Protein AF-A0A427KE79-F1 (afdb_monomer_lite)

Radius of gyration: 14.19 Å; chain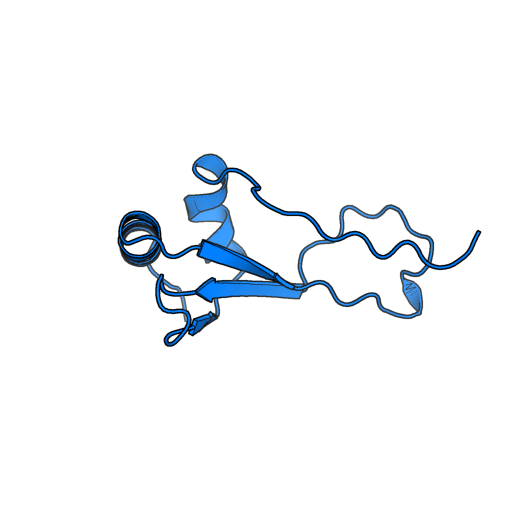s: 1; bounding box: 29×26×42 Å

Sequence (77 aa):
MRVPENVILTALSRGGCIRTFWRASASTAGRQIPCIPDGYTLVSADERDETILNHTDFLSVADRLTEAEKWERVVGR

Secondary structure (DSSP, 8-state):
-PPPHHHHHHHHHTT-EEEEE----GGGTT----PPPSEEEEE-TTS--EEEEPHHHHHTTGGG-------------

Structure (mmCIF, N/CA/C/O backbone):
data_AF-A0A427KE79-F1
#
_entry.id   AF-A0A427KE79-F1
#
loop_
_atom_site.group_PDB
_atom_site.id
_atom_site.type_symbol
_atom_site.label_atom_id
_atom_site.label_alt_id
_atom_site.label_comp_id
_atom_site.label_asym_id
_atom_site.label_entity_id
_atom_site.label_seq_id
_atom_site.pdbx_PDB_ins_code
_atom_site.Cartn_x
_atom_site.Cartn_y
_atom_site.Cartn_z
_atom_site.occupancy
_atom_site.B_iso_or_equiv
_atom_site.auth_seq_id
_atom_site.auth_comp_id
_atom_site.auth_asym_id
_atom_site.auth_atom_id
_atom_site.pdbx_PDB_model_num
ATOM 1 N N . MET A 1 1 ? 12.137 -4.167 11.002 1.00 69.50 1 MET A N 1
ATOM 2 C CA . MET A 1 1 ? 11.004 -3.799 11.878 1.00 69.50 1 MET A CA 1
ATOM 3 C C . MET A 1 1 ? 9.733 -4.144 11.118 1.00 69.50 1 MET A C 1
ATOM 5 O O . MET A 1 1 ? 9.725 -3.931 9.913 1.00 69.50 1 MET A O 1
ATOM 9 N N . ARG A 1 2 ? 8.743 -4.768 11.762 1.00 86.69 2 ARG A N 1
ATOM 10 C CA . ARG A 1 2 ? 7.484 -5.177 11.119 1.00 86.69 2 ARG A CA 1
ATOM 11 C C . ARG A 1 2 ? 6.414 -4.150 11.458 1.00 86.69 2 ARG A C 1
ATOM 13 O O . ARG A 1 2 ? 6.258 -3.850 12.642 1.00 86.69 2 ARG A O 1
ATOM 20 N N . VAL A 1 3 ? 5.700 -3.636 10.463 1.00 91.94 3 VAL A N 1
ATOM 21 C CA . VAL A 1 3 ? 4.554 -2.754 10.710 1.00 91.94 3 VAL A CA 1
ATOM 22 C C . VAL A 1 3 ? 3.304 -3.621 10.900 1.00 91.94 3 VAL A C 1
ATOM 24 O O . VAL A 1 3 ? 3.006 -4.449 10.040 1.00 91.94 3 VAL A O 1
ATOM 27 N N . PRO A 1 4 ? 2.579 -3.500 12.026 1.00 93.56 4 PRO A N 1
ATOM 28 C CA . PRO A 1 4 ? 1.359 -4.271 12.244 1.00 93.56 4 PRO A CA 1
ATOM 29 C C . PRO A 1 4 ? 0.276 -3.953 11.202 1.00 93.56 4 PRO A C 1
ATOM 31 O O . PRO A 1 4 ? 0.050 -2.787 10.881 1.00 93.56 4 PRO A O 1
ATOM 34 N N . GLU A 1 5 ? -0.447 -4.976 10.735 1.00 94.50 5 GLU A N 1
ATOM 35 C CA . GLU A 1 5 ? -1.519 -4.848 9.730 1.00 94.50 5 GLU A CA 1
ATOM 36 C C . GLU A 1 5 ? -2.547 -3.772 10.119 1.00 94.50 5 GLU A C 1
ATOM 38 O O . GLU A 1 5 ? -2.918 -2.924 9.310 1.00 94.50 5 GLU A O 1
ATOM 43 N N . ASN A 1 6 ? -2.959 -3.738 11.390 1.00 94.00 6 ASN A N 1
ATOM 44 C CA . ASN A 1 6 ? -3.944 -2.777 11.883 1.00 94.00 6 ASN A CA 1
ATOM 45 C C . ASN A 1 6 ? -3.466 -1.319 11.777 1.00 94.00 6 ASN A C 1
ATOM 47 O O . ASN A 1 6 ? -4.286 -0.423 11.579 1.00 94.00 6 ASN A O 1
ATOM 51 N N . VAL A 1 7 ? -2.158 -1.070 11.894 1.00 94.00 7 VAL A N 1
ATOM 52 C CA . VAL A 1 7 ? -1.576 0.270 11.726 1.00 94.00 7 VAL A CA 1
ATOM 53 C C . VAL A 1 7 ? -1.668 0.692 10.263 1.00 94.00 7 VAL A C 1
ATOM 55 O O . VAL A 1 7 ? -2.118 1.801 9.976 1.00 94.00 7 VAL A O 1
ATOM 58 N N . ILE A 1 8 ? -1.329 -0.217 9.345 1.00 94.94 8 ILE A N 1
ATOM 59 C CA . ILE A 1 8 ? -1.406 0.015 7.898 1.00 94.94 8 ILE A CA 1
ATOM 60 C C . ILE A 1 8 ? -2.854 0.314 7.493 1.00 94.94 8 ILE A C 1
ATOM 62 O O . ILE A 1 8 ? -3.128 1.343 6.880 1.00 94.94 8 ILE A O 1
ATOM 66 N N . LEU A 1 9 ? -3.802 -0.527 7.911 1.00 94.81 9 LEU A N 1
ATOM 67 C CA . LEU A 1 9 ? -5.224 -0.352 7.604 1.00 94.81 9 LEU A CA 1
ATOM 68 C C . LEU A 1 9 ? -5.801 0.940 8.188 1.00 94.81 9 LEU A C 1
ATOM 70 O O . LEU A 1 9 ? -6.604 1.605 7.538 1.00 94.81 9 LEU A O 1
ATOM 74 N N . THR A 1 10 ? -5.373 1.330 9.392 1.00 94.88 10 THR A N 1
ATOM 75 C CA . THR A 1 10 ? -5.800 2.598 9.999 1.00 94.88 10 THR A CA 1
ATOM 76 C C . THR A 1 10 ? -5.329 3.785 9.163 1.00 94.88 10 THR A C 1
ATOM 78 O O . THR A 1 10 ? -6.118 4.690 8.901 1.00 94.88 10 THR A O 1
ATOM 81 N N . ALA A 1 11 ? -4.078 3.783 8.703 1.00 94.06 11 ALA A N 1
ATOM 82 C CA . ALA A 1 11 ? -3.562 4.845 7.843 1.00 94.06 11 ALA A CA 1
ATOM 83 C C . ALA A 1 11 ? -4.297 4.901 6.492 1.00 94.06 11 ALA A C 1
ATOM 85 O O . ALA A 1 11 ? -4.710 5.978 6.068 1.00 94.06 11 ALA A O 1
ATOM 86 N N . LEU A 1 12 ? -4.545 3.742 5.873 1.00 93.44 12 LEU A N 1
ATOM 87 C CA . LEU A 1 12 ? -5.317 3.633 4.630 1.00 93.44 12 LEU A CA 1
ATOM 88 C C . LEU A 1 12 ? -6.749 4.166 4.797 1.00 93.44 12 LEU A C 1
ATOM 90 O O . LEU A 1 12 ? -7.215 4.961 3.987 1.00 93.44 12 LEU A O 1
ATOM 94 N N . SER A 1 13 ? -7.431 3.816 5.894 1.00 93.62 13 SER A N 1
ATOM 95 C CA . SER A 1 13 ? -8.788 4.312 6.183 1.00 93.62 13 SER A CA 1
ATOM 96 C C . SER A 1 13 ? -8.865 5.829 6.388 1.00 93.62 13 SER A C 1
ATOM 98 O O . SER A 1 13 ? -9.930 6.420 6.228 1.00 93.62 13 SER A O 1
ATOM 100 N N . ARG A 1 14 ? -7.740 6.471 6.726 1.00 94.62 14 ARG A N 1
ATOM 101 C CA . ARG A 1 14 ? -7.624 7.928 6.887 1.00 94.62 14 ARG A CA 1
ATOM 102 C C . ARG A 1 14 ? -7.301 8.648 5.575 1.00 94.62 14 ARG A C 1
ATOM 104 O O . ARG A 1 14 ? -7.067 9.850 5.606 1.00 94.62 1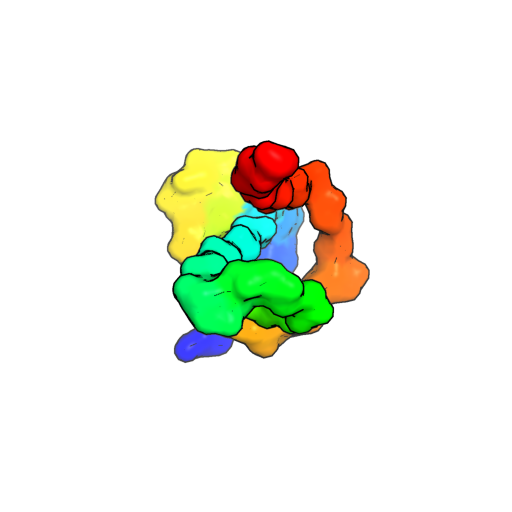4 ARG A O 1
ATOM 111 N N . GLY A 1 15 ? -7.289 7.934 4.449 1.00 92.94 15 GLY A N 1
ATOM 112 C CA . GLY A 1 15 ? -6.962 8.474 3.129 1.00 92.94 15 GLY A CA 1
ATOM 113 C C . GLY A 1 15 ? -5.489 8.339 2.745 1.00 92.94 15 GLY A C 1
ATOM 114 O O . GLY A 1 15 ? -5.078 8.916 1.745 1.00 92.94 15 GLY A O 1
ATOM 115 N N . GLY A 1 16 ? -4.690 7.604 3.525 1.00 94.00 16 GLY A N 1
ATOM 116 C CA . GLY A 1 16 ? -3.336 7.240 3.122 1.00 94.00 16 GLY A CA 1
ATOM 117 C C . GLY A 1 16 ? -3.325 6.222 1.979 1.00 94.00 16 GLY A C 1
ATOM 118 O O . GLY A 1 16 ? -4.328 5.568 1.689 1.00 94.00 16 GLY A O 1
ATOM 119 N N . CYS A 1 17 ? -2.169 6.047 1.348 1.00 94.12 17 CYS A N 1
ATOM 120 C CA . CYS A 1 17 ? -1.974 5.100 0.252 1.00 94.12 17 CYS A CA 1
ATOM 121 C C . CYS A 1 17 ? -0.627 4.381 0.372 1.00 94.12 17 CYS A C 1
ATOM 123 O O . CYS A 1 17 ? 0.249 4.794 1.129 1.00 94.12 17 CYS A O 1
ATOM 125 N N . ILE A 1 18 ? -0.453 3.283 -0.367 1.00 94.38 18 ILE A N 1
ATOM 126 C CA . ILE A 1 18 ? 0.847 2.616 -0.482 1.00 94.38 18 ILE A CA 1
ATOM 127 C C . ILE A 1 18 ? 1.429 2.918 -1.857 1.00 94.38 18 ILE A C 1
ATOM 129 O O . ILE A 1 18 ? 0.793 2.656 -2.876 1.00 94.38 18 ILE A O 1
ATOM 133 N N . ARG A 1 19 ? 2.659 3.432 -1.878 1.00 92.12 19 ARG A N 1
ATOM 134 C CA . ARG A 1 19 ? 3.454 3.646 -3.089 1.00 92.12 19 ARG A CA 1
ATOM 135 C C . ARG A 1 19 ? 4.462 2.511 -3.249 1.00 92.12 19 ARG A C 1
ATOM 137 O O . ARG A 1 19 ? 5.175 2.167 -2.306 1.00 92.12 19 ARG A O 1
ATOM 144 N N . THR A 1 20 ? 4.523 1.935 -4.444 1.00 88.19 20 THR A N 1
ATOM 145 C CA . THR A 1 20 ? 5.507 0.909 -4.822 1.00 88.19 20 THR A CA 1
ATOM 146 C C . THR A 1 20 ? 6.665 1.536 -5.585 1.00 88.19 20 THR A C 1
ATOM 148 O O . THR A 1 20 ? 6.435 2.315 -6.512 1.00 88.19 20 THR A O 1
ATOM 151 N N . PHE A 1 21 ? 7.896 1.153 -5.253 1.00 80.75 21 PHE A N 1
ATOM 152 C CA . PHE A 1 21 ? 9.101 1.634 -5.929 1.00 80.75 21 PHE A CA 1
ATOM 153 C C . PHE A 1 21 ? 9.695 0.549 -6.814 1.00 80.75 21 PHE A C 1
ATOM 155 O O . PHE A 1 21 ? 9.794 -0.611 -6.418 1.00 80.75 21 PHE A O 1
ATOM 162 N N . TRP A 1 22 ? 10.132 0.964 -7.999 1.00 75.69 22 TRP A N 1
ATOM 163 C CA . TRP A 1 22 ? 10.687 0.098 -9.028 1.00 75.69 22 TRP A CA 1
ATOM 164 C C . TRP A 1 22 ? 12.023 0.669 -9.499 1.00 75.69 22 TRP A C 1
ATOM 166 O O . TRP A 1 22 ? 12.093 1.810 -9.959 1.00 75.69 22 TRP A O 1
ATOM 176 N N . ARG A 1 23 ? 13.097 -0.109 -9.418 1.00 69.50 23 ARG A N 1
ATOM 177 C CA . ARG A 1 23 ? 14.416 0.224 -9.949 1.00 69.50 23 ARG A CA 1
ATOM 178 C C . ARG A 1 23 ? 14.702 -0.721 -11.102 1.00 69.50 23 ARG A C 1
ATOM 180 O O . ARG A 1 23 ? 15.024 -1.890 -10.925 1.00 69.50 23 ARG A O 1
ATOM 187 N N . ALA A 1 24 ? 14.637 -0.194 -12.319 1.00 62.41 24 ALA A N 1
ATOM 188 C CA . ALA A 1 24 ? 15.139 -0.923 -13.472 1.00 62.41 24 ALA A CA 1
ATOM 189 C C . ALA A 1 24 ? 16.668 -1.041 -13.353 1.00 62.41 24 ALA A C 1
ATOM 191 O O . ALA A 1 24 ? 17.391 -0.068 -13.575 1.00 62.41 24 ALA A O 1
ATOM 192 N N . SER A 1 25 ? 17.178 -2.220 -12.992 1.00 57.56 25 SER A N 1
ATOM 193 C CA . SER A 1 25 ? 18.605 -2.500 -13.147 1.00 57.56 25 SER A CA 1
ATOM 194 C C . SER A 1 25 ? 18.941 -2.596 -14.639 1.00 57.56 25 SER A C 1
ATOM 196 O O . SER A 1 25 ? 18.132 -3.075 -15.438 1.00 57.56 25 SER A O 1
ATOM 198 N N . ALA A 1 26 ? 20.153 -2.190 -15.030 1.00 60.00 26 ALA A N 1
ATOM 199 C CA . ALA A 1 26 ? 20.626 -2.328 -16.413 1.00 60.00 26 ALA A CA 1
ATOM 200 C C . ALA A 1 26 ? 20.544 -3.784 -16.923 1.00 60.00 26 ALA A C 1
ATOM 202 O O . ALA A 1 26 ? 20.339 -4.015 -18.109 1.00 60.00 26 ALA A O 1
ATOM 203 N N . SER A 1 27 ? 20.629 -4.762 -16.014 1.00 58.59 27 SER A N 1
ATOM 204 C CA . SER A 1 27 ? 20.484 -6.195 -16.294 1.00 58.59 27 SER A CA 1
ATOM 205 C C . SER A 1 27 ? 19.041 -6.677 -16.513 1.00 58.59 27 SER A C 1
ATOM 207 O O . SER A 1 27 ? 18.852 -7.796 -16.983 1.00 58.59 27 SER A O 1
ATOM 209 N N . THR A 1 28 ? 18.030 -5.866 -16.182 1.00 56.53 28 THR A N 1
ATOM 210 C CA . THR A 1 28 ? 16.599 -6.215 -16.314 1.00 56.53 28 THR A CA 1
ATOM 211 C C . THR A 1 28 ? 15.930 -5.471 -17.476 1.00 56.53 28 THR A C 1
ATOM 213 O O . THR A 1 28 ? 14.759 -5.702 -17.776 1.00 56.53 28 THR A O 1
ATOM 216 N N . ALA A 1 29 ? 16.671 -4.608 -18.182 1.00 56.03 29 ALA A N 1
ATOM 217 C CA . ALA A 1 29 ? 16.201 -3.953 -19.398 1.00 56.03 29 ALA A CA 1
ATOM 218 C C . ALA A 1 29 ? 15.794 -5.011 -20.444 1.00 56.03 29 ALA A C 1
ATOM 220 O O . ALA A 1 29 ? 16.634 -5.728 -20.977 1.00 56.03 29 ALA A O 1
ATOM 221 N N . GLY A 1 30 ? 14.487 -5.132 -20.699 1.00 56.66 30 GLY A N 1
ATOM 222 C CA . GLY A 1 30 ? 13.920 -6.073 -21.671 1.00 56.66 30 GLY A CA 1
ATOM 223 C C . GLY A 1 30 ? 13.405 -7.402 -21.105 1.00 56.66 30 GLY A C 1
ATOM 224 O O . GLY A 1 30 ? 12.904 -8.215 -21.877 1.00 56.66 30 GLY A O 1
ATOM 225 N N . ARG A 1 31 ? 13.473 -7.649 -19.787 1.00 53.72 31 ARG A N 1
ATOM 226 C CA . ARG A 1 31 ? 12.944 -8.892 -19.197 1.00 53.72 31 ARG A CA 1
ATOM 227 C C . ARG A 1 31 ? 11.558 -8.670 -18.580 1.00 53.72 31 ARG A C 1
ATOM 229 O O . ARG A 1 31 ? 11.435 -7.958 -17.589 1.00 53.72 31 ARG A O 1
ATOM 236 N N . GLN A 1 32 ? 10.531 -9.342 -19.113 1.00 54.72 32 GLN A N 1
ATOM 237 C CA . GLN A 1 32 ? 9.205 -9.500 -18.483 1.00 54.72 32 GLN A CA 1
ATOM 238 C C . GLN A 1 32 ? 9.280 -10.455 -17.272 1.00 54.72 32 GLN A C 1
ATOM 240 O O . GLN A 1 32 ? 8.584 -11.466 -17.218 1.00 54.72 32 GLN A O 1
ATOM 245 N N . ILE A 1 33 ? 10.170 -10.213 -16.307 1.00 55.19 33 ILE A N 1
ATOM 246 C CA . ILE A 1 33 ? 10.018 -10.877 -15.003 1.00 55.19 33 ILE A CA 1
ATOM 247 C C . ILE A 1 33 ? 8.862 -10.154 -14.298 1.00 55.19 33 ILE A C 1
ATOM 249 O O . ILE A 1 33 ? 8.807 -8.926 -14.417 1.00 55.19 33 ILE A O 1
ATOM 253 N N . PRO A 1 34 ? 7.965 -10.843 -13.562 1.00 56.53 34 PRO A N 1
ATOM 254 C CA . PRO A 1 34 ? 7.149 -10.178 -12.553 1.00 56.53 34 PRO A CA 1
ATOM 255 C C . PRO A 1 34 ? 8.109 -9.460 -11.612 1.00 56.53 34 PRO A C 1
ATOM 257 O O . PRO A 1 34 ? 8.790 -10.072 -10.790 1.00 56.53 34 PRO A O 1
ATOM 260 N N . CYS A 1 35 ? 8.268 -8.164 -11.848 1.00 64.44 35 CYS A N 1
ATOM 261 C CA . CYS A 1 35 ? 9.179 -7.358 -11.081 1.00 64.44 35 CYS A CA 1
ATOM 262 C C . CYS A 1 35 ? 8.608 -7.409 -9.659 1.00 64.44 35 CYS A C 1
ATOM 264 O O . CYS A 1 35 ? 7.420 -7.160 -9.452 1.00 64.44 35 CYS A O 1
ATOM 266 N N . ILE A 1 36 ? 9.412 -7.822 -8.688 1.00 69.31 36 ILE A N 1
ATOM 267 C CA . ILE A 1 36 ? 9.076 -7.610 -7.283 1.00 69.31 36 ILE A CA 1
ATOM 268 C C . ILE A 1 36 ? 9.441 -6.148 -7.016 1.00 69.31 36 ILE A C 1
ATOM 270 O O . ILE A 1 36 ? 10.567 -5.775 -7.357 1.00 69.31 36 ILE A O 1
ATOM 274 N N . PRO A 1 37 ? 8.536 -5.317 -6.465 1.00 78.56 37 PRO A N 1
ATOM 275 C CA . PRO A 1 37 ? 8.881 -3.953 -6.092 1.00 78.56 37 PRO A CA 1
ATOM 276 C C . PRO A 1 37 ? 10.120 -3.943 -5.200 1.00 78.56 37 PRO A C 1
ATOM 278 O O . PRO A 1 37 ? 10.216 -4.734 -4.259 1.00 78.56 37 PRO A O 1
ATOM 281 N N . ASP A 1 38 ? 11.044 -3.024 -5.461 1.00 80.56 38 ASP A N 1
ATOM 282 C CA . ASP A 1 38 ? 12.227 -2.824 -4.621 1.00 80.56 38 ASP A CA 1
ATOM 283 C C . ASP A 1 38 ? 11.848 -2.320 -3.223 1.00 80.56 38 ASP A C 1
ATOM 285 O O . ASP A 1 38 ? 12.612 -2.479 -2.270 1.00 80.56 38 ASP A O 1
ATOM 289 N N . GLY A 1 39 ? 10.668 -1.710 -3.090 1.00 88.56 39 GLY A N 1
ATOM 290 C CA . GLY A 1 39 ? 10.155 -1.243 -1.813 1.00 88.56 39 GLY A CA 1
ATOM 291 C C . GLY A 1 39 ? 8.701 -0.796 -1.858 1.00 88.56 39 GLY A C 1
ATOM 292 O O . GLY A 1 39 ? 8.106 -0.609 -2.923 1.00 88.56 39 GLY A O 1
ATOM 293 N N . TYR A 1 40 ? 8.160 -0.599 -0.661 1.00 92.75 40 TYR A N 1
ATOM 294 C CA . TYR A 1 40 ? 6.799 -0.151 -0.409 1.00 92.75 40 TYR A CA 1
ATOM 295 C C . TYR A 1 40 ? 6.850 0.960 0.640 1.00 92.75 40 TYR A C 1
ATOM 297 O O . TYR A 1 40 ? 7.523 0.807 1.660 1.00 92.75 40 TYR A O 1
ATOM 305 N N . THR A 1 41 ? 6.116 2.046 0.423 1.00 94.75 41 THR A N 1
ATOM 306 C CA . THR A 1 41 ? 5.985 3.127 1.407 1.00 94.75 41 THR A CA 1
ATOM 307 C C . THR A 1 41 ? 4.519 3.412 1.650 1.00 94.75 41 THR A C 1
ATOM 309 O O . THR A 1 41 ? 3.771 3.665 0.709 1.00 94.75 41 THR A 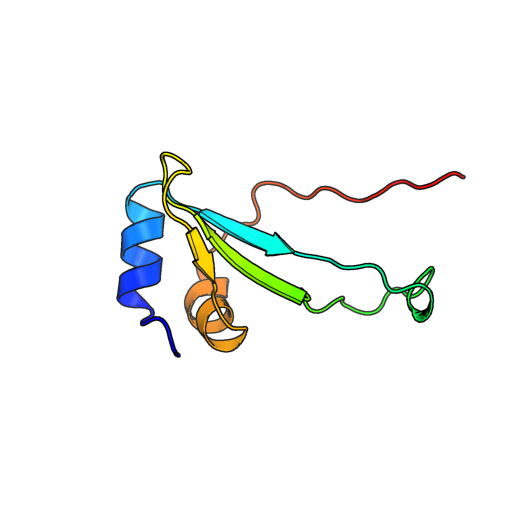O 1
ATOM 312 N N . LEU A 1 42 ? 4.115 3.379 2.914 1.00 95.00 42 LEU A N 1
ATOM 313 C CA . LEU A 1 42 ? 2.824 3.873 3.368 1.00 95.00 42 LEU A CA 1
ATOM 314 C C . LEU A 1 42 ? 2.915 5.386 3.533 1.00 95.00 42 LEU A C 1
ATOM 316 O O . LEU A 1 42 ? 3.716 5.869 4.331 1.00 95.00 42 LEU A O 1
ATOM 320 N N . VAL A 1 43 ? 2.096 6.108 2.784 1.00 95.38 43 VAL A N 1
ATOM 321 C CA . VAL A 1 43 ? 2.036 7.566 2.771 1.00 95.38 43 VAL A CA 1
ATOM 322 C C . VAL A 1 43 ? 0.725 8.003 3.412 1.00 95.38 43 VAL A C 1
ATOM 324 O O . VAL A 1 43 ? -0.337 7.442 3.141 1.00 95.38 43 VAL A O 1
ATOM 327 N N . SER A 1 44 ? 0.812 8.983 4.299 1.00 93.19 44 SER A N 1
ATOM 328 C CA . SER A 1 44 ? -0.334 9.660 4.914 1.00 93.19 44 SER A CA 1
ATOM 329 C C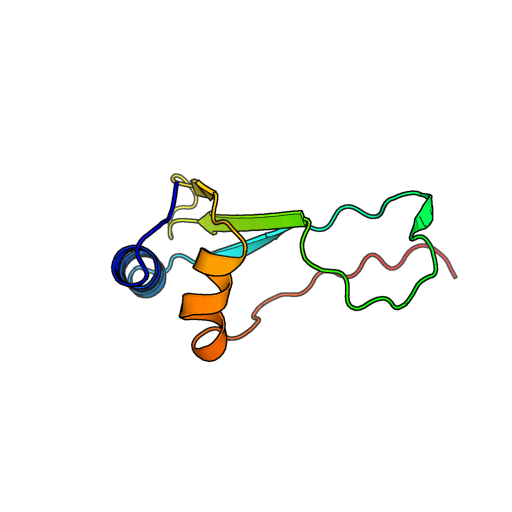 . SER A 1 44 ? -1.150 10.468 3.896 1.00 93.19 44 SER A C 1
ATOM 331 O O . SER A 1 44 ? -0.671 10.808 2.819 1.00 93.19 44 SER A O 1
ATOM 333 N N . ALA A 1 45 ? -2.399 10.791 4.240 1.00 91.50 45 ALA A N 1
ATOM 334 C CA . ALA A 1 45 ? -3.303 11.527 3.351 1.00 91.50 45 ALA A CA 1
ATOM 335 C C . ALA A 1 45 ? -2.819 12.950 3.010 1.00 91.50 45 ALA A C 1
ATOM 337 O O . ALA A 1 45 ? -3.177 13.487 1.968 1.00 91.50 45 ALA A O 1
ATOM 338 N N . ASP A 1 46 ? -2.031 13.570 3.891 1.00 91.62 46 ASP A N 1
ATOM 339 C CA . ASP A 1 46 ? -1.417 14.884 3.687 1.00 91.62 46 ASP A CA 1
ATOM 340 C C . ASP A 1 46 ? 0.002 14.803 3.099 1.00 91.62 46 ASP A C 1
ATOM 342 O O . ASP A 1 46 ? 0.656 15.834 2.943 1.00 91.62 46 ASP A O 1
ATOM 346 N N . GLU A 1 47 ? 0.469 13.592 2.773 1.00 88.31 47 GLU A N 1
ATOM 347 C CA . GLU A 1 47 ? 1.791 13.289 2.214 1.00 88.31 47 GLU A CA 1
ATOM 348 C C . GLU A 1 47 ? 2.981 13.743 3.075 1.00 88.31 47 GLU A C 1
ATOM 350 O O . GLU A 1 47 ? 4.101 13.863 2.580 1.00 88.31 47 GLU A O 1
ATOM 355 N N . ARG A 1 48 ? 2.766 14.008 4.370 1.00 88.69 48 ARG A N 1
ATOM 356 C CA . ARG A 1 48 ? 3.825 14.501 5.270 1.00 88.69 48 ARG A CA 1
ATOM 357 C C . ARG A 1 48 ? 4.554 13.392 6.004 1.00 88.69 48 ARG A C 1
ATOM 359 O O . ARG A 1 48 ? 5.745 13.520 6.272 1.00 88.69 48 ARG A O 1
ATOM 366 N N . ASP A 1 49 ? 3.833 12.325 6.315 1.00 91.62 49 ASP A N 1
ATOM 367 C CA . ASP A 1 49 ? 4.366 11.140 6.971 1.00 91.62 49 ASP A CA 1
ATOM 368 C C . ASP A 1 49 ? 4.480 9.976 5.992 1.00 91.62 49 ASP A C 1
ATOM 370 O O . ASP A 1 49 ? 3.511 9.608 5.315 1.00 91.62 49 ASP A O 1
ATOM 374 N N . GLU A 1 50 ? 5.665 9.369 5.985 1.00 93.50 50 GLU A N 1
ATOM 375 C CA . GLU A 1 50 ? 6.004 8.193 5.195 1.00 93.50 50 GLU A CA 1
ATOM 376 C C . GLU A 1 50 ? 6.570 7.091 6.096 1.00 93.50 50 GLU A C 1
ATOM 378 O O . GLU A 1 50 ? 7.438 7.321 6.938 1.00 93.50 50 GLU A O 1
ATOM 383 N N . THR A 1 51 ? 6.087 5.863 5.915 1.00 94.25 51 THR A N 1
ATOM 384 C CA . THR A 1 51 ? 6.589 4.676 6.616 1.00 94.25 51 THR A CA 1
ATOM 385 C C . THR A 1 51 ? 7.021 3.622 5.610 1.00 94.25 51 THR A C 1
ATOM 387 O O . THR A 1 51 ? 6.216 3.155 4.806 1.00 94.25 51 THR A O 1
ATOM 390 N N . ILE A 1 52 ? 8.287 3.207 5.680 1.00 93.38 52 ILE A N 1
ATOM 391 C CA . ILE A 1 52 ? 8.806 2.118 4.849 1.00 93.38 52 ILE A CA 1
ATOM 392 C C . ILE A 1 52 ? 8.199 0.794 5.315 1.00 93.38 52 ILE A C 1
ATOM 394 O O . ILE A 1 52 ? 8.340 0.406 6.477 1.00 93.38 52 ILE A O 1
ATOM 398 N N . LEU A 1 53 ? 7.554 0.094 4.389 1.00 92.81 53 LEU A N 1
ATOM 399 C CA . LEU A 1 53 ? 7.003 -1.237 4.586 1.00 92.81 53 LEU A CA 1
ATOM 400 C C . LEU A 1 53 ? 7.944 -2.275 3.972 1.00 92.81 53 LEU A C 1
ATOM 402 O O . LEU A 1 53 ? 8.490 -2.089 2.881 1.00 92.81 53 LEU A O 1
ATOM 406 N N . ASN A 1 54 ? 8.118 -3.402 4.660 1.00 90.00 54 ASN A N 1
ATOM 407 C CA . ASN A 1 54 ? 8.766 -4.558 4.047 1.00 90.00 54 ASN A CA 1
ATOM 408 C C . ASN A 1 54 ? 7.762 -5.353 3.186 1.00 90.00 54 ASN A C 1
ATOM 410 O O . ASN A 1 54 ? 6.556 -5.104 3.206 1.00 90.00 54 ASN A O 1
ATOM 414 N N . HIS A 1 55 ? 8.257 -6.340 2.436 1.00 89.38 55 HIS A N 1
ATOM 415 C CA . HIS A 1 55 ? 7.410 -7.141 1.550 1.00 89.38 55 HIS A CA 1
ATOM 416 C C . HIS A 1 55 ? 6.282 -7.882 2.291 1.00 89.38 55 HIS A C 1
ATOM 418 O O . HIS A 1 55 ? 5.153 -7.912 1.813 1.00 89.38 55 HIS A O 1
ATOM 424 N N . THR A 1 56 ? 6.555 -8.431 3.476 1.00 91.69 56 THR A N 1
ATOM 425 C CA . THR A 1 56 ? 5.560 -9.144 4.291 1.00 91.69 56 THR A CA 1
ATOM 426 C C . THR A 1 56 ? 4.492 -8.204 4.851 1.00 91.69 56 THR A C 1
ATOM 428 O O . THR A 1 56 ? 3.329 -8.592 4.942 1.00 91.69 56 THR A O 1
ATOM 431 N N . ASP A 1 57 ? 4.867 -6.973 5.212 1.00 93.31 57 ASP A N 1
ATOM 432 C CA . ASP A 1 57 ? 3.924 -5.944 5.660 1.00 93.31 57 ASP A CA 1
ATOM 433 C C . ASP A 1 57 ? 2.931 -5.622 4.534 1.00 93.31 57 ASP A C 1
ATOM 435 O O . ASP A 1 57 ? 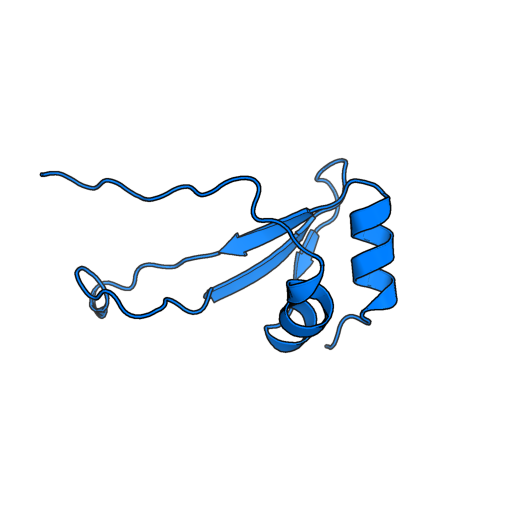1.721 -5.654 4.750 1.00 93.31 57 ASP A O 1
ATOM 439 N N . PHE A 1 58 ? 3.429 -5.410 3.311 1.00 92.44 58 PHE A N 1
ATOM 440 C CA . PHE A 1 58 ? 2.582 -5.187 2.138 1.00 92.44 58 PHE A CA 1
ATOM 441 C C . PHE A 1 58 ? 1.679 -6.388 1.835 1.00 92.44 58 PHE A C 1
ATOM 443 O O . PHE A 1 58 ? 0.470 -6.223 1.682 1.00 92.44 58 PHE A O 1
ATOM 450 N N . LEU A 1 59 ? 2.238 -7.603 1.797 1.00 92.06 59 LEU A N 1
ATOM 451 C CA . LEU A 1 59 ? 1.467 -8.815 1.503 1.00 92.06 59 LEU A CA 1
ATOM 452 C C . LEU A 1 59 ? 0.313 -9.039 2.487 1.00 92.06 59 LEU A C 1
ATOM 454 O O . LEU A 1 59 ? -0.700 -9.606 2.094 1.00 92.06 59 LEU A O 1
ATOM 458 N N . SER A 1 60 ? 0.442 -8.582 3.737 1.00 93.81 60 SER A N 1
ATOM 459 C CA . SER A 1 60 ? -0.615 -8.727 4.745 1.00 93.81 60 SER A CA 1
ATOM 460 C C . SER A 1 60 ? -1.886 -7.924 4.453 1.00 93.81 60 SER A C 1
ATOM 462 O O . SER A 1 60 ? -2.930 -8.239 5.013 1.00 93.81 60 SER A O 1
ATOM 464 N N . VAL A 1 61 ? -1.802 -6.903 3.594 1.00 93.50 61 VAL A N 1
ATOM 465 C CA . VAL A 1 61 ? -2.937 -6.042 3.222 1.00 93.50 61 VAL A CA 1
ATOM 466 C C . VAL A 1 61 ? -3.233 -6.053 1.722 1.00 93.50 61 VAL A C 1
ATOM 468 O O . VAL A 1 61 ? -4.201 -5.429 1.295 1.00 93.50 61 VAL A O 1
ATOM 471 N N . ALA A 1 62 ? -2.412 -6.733 0.916 1.00 91.62 62 ALA A N 1
ATOM 472 C CA . ALA A 1 62 ? -2.460 -6.670 -0.542 1.00 91.62 62 ALA A CA 1
ATOM 473 C C . ALA A 1 62 ? -3.809 -7.114 -1.130 1.00 91.62 62 ALA A C 1
ATOM 475 O O . ALA A 1 62 ? -4.250 -6.538 -2.119 1.00 91.62 62 ALA A O 1
ATOM 476 N N . ASP A 1 63 ? -4.497 -8.076 -0.503 1.00 91.94 63 ASP A N 1
ATOM 477 C CA . ASP A 1 63 ? -5.828 -8.537 -0.928 1.00 91.94 63 ASP A CA 1
ATOM 478 C C . ASP A 1 63 ? -6.921 -7.465 -0.787 1.00 91.94 63 ASP A C 1
ATOM 480 O O . ASP A 1 63 ? -7.974 -7.567 -1.414 1.00 91.94 63 ASP A O 1
ATOM 484 N N . ARG A 1 64 ? -6.666 -6.425 0.016 1.00 89.56 64 ARG A N 1
ATOM 485 C CA . ARG A 1 64 ? -7.609 -5.334 0.304 1.00 89.56 64 ARG A CA 1
ATOM 486 C C . ARG A 1 64 ? -7.295 -4.052 -0.451 1.00 89.56 64 ARG A C 1
ATOM 488 O O . ARG A 1 64 ? -7.981 -3.049 -0.262 1.00 89.56 64 ARG A O 1
ATOM 495 N N . LEU A 1 65 ? -6.246 -4.057 -1.267 1.00 89.88 65 LEU A N 1
ATOM 496 C CA . LEU A 1 65 ? -5.820 -2.901 -2.039 1.00 89.88 65 LEU A CA 1
ATOM 497 C C . LEU A 1 65 ? -6.324 -3.013 -3.472 1.00 89.88 65 LEU A C 1
ATOM 499 O O . LEU A 1 65 ? -6.371 -4.088 -4.062 1.00 89.88 65 LEU A O 1
ATOM 503 N N . THR A 1 66 ? -6.676 -1.870 -4.047 1.00 87.94 66 THR A N 1
ATOM 504 C CA . THR A 1 66 ? -6.907 -1.736 -5.484 1.00 87.94 66 THR A CA 1
ATOM 505 C C . THR A 1 66 ? -5.841 -0.808 -6.039 1.00 87.94 66 THR A C 1
ATOM 507 O O . THR A 1 66 ? -5.621 0.277 -5.501 1.00 87.94 66 THR A O 1
ATOM 510 N N . GLU A 1 67 ? -5.156 -1.244 -7.094 1.00 85.69 67 GLU A N 1
ATOM 511 C CA . GLU A 1 67 ? -4.193 -0.410 -7.809 1.00 85.69 67 GLU A CA 1
ATOM 512 C C . GLU A 1 67 ? -4.935 0.761 -8.465 1.00 85.69 67 GLU A C 1
ATOM 514 O O . GLU A 1 67 ? -5.794 0.559 -9.321 1.00 85.69 67 GLU A O 1
ATOM 519 N N . ALA A 1 68 ? -4.639 1.983 -8.018 1.00 82.62 68 ALA A N 1
ATOM 520 C CA . ALA A 1 68 ? -5.294 3.193 -8.514 1.00 82.62 68 ALA A CA 1
ATOM 521 C C . ALA A 1 68 ? -4.525 3.847 -9.672 1.00 82.62 68 ALA A C 1
ATOM 523 O O . ALA A 1 68 ? -5.135 4.420 -10.571 1.00 82.62 68 ALA A O 1
ATOM 524 N N . GLU A 1 69 ? -3.192 3.766 -9.659 1.00 78.94 69 GLU A N 1
ATOM 525 C CA . GLU A 1 69 ? -2.333 4.473 -10.606 1.00 78.94 69 GLU A CA 1
ATOM 526 C C . GLU 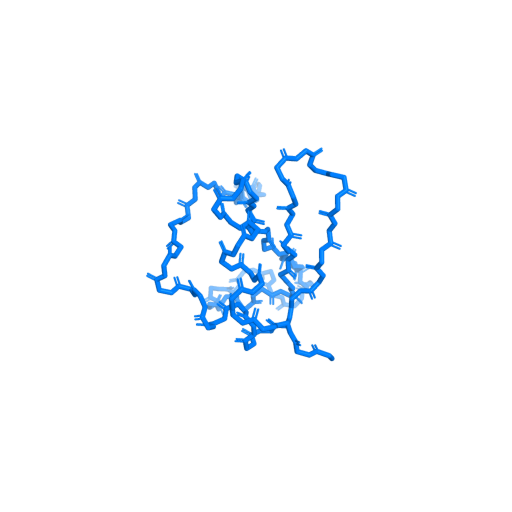A 1 69 ? -1.059 3.670 -10.890 1.00 78.94 69 GLU A C 1
ATOM 528 O O . GLU A 1 69 ? -0.352 3.259 -9.968 1.00 78.94 69 GLU A O 1
ATOM 533 N N . LYS A 1 70 ? -0.758 3.474 -12.180 1.00 76.19 70 LYS A N 1
ATOM 534 C CA . LYS A 1 70 ? 0.432 2.766 -12.656 1.00 76.19 70 LYS A CA 1
ATOM 535 C C . LYS A 1 70 ? 1.158 3.592 -13.705 1.00 76.19 70 LYS A C 1
ATOM 537 O O . LYS A 1 70 ? 0.642 3.816 -14.798 1.00 76.19 70 LYS A O 1
ATOM 542 N N . TRP A 1 71 ? 2.386 3.992 -13.396 1.00 66.75 71 TRP A N 1
ATOM 543 C CA . TRP A 1 71 ? 3.261 4.663 -14.350 1.00 66.75 71 TRP A CA 1
ATOM 544 C C . TRP A 1 71 ? 4.218 3.650 -14.972 1.00 66.75 71 TRP A C 1
ATOM 546 O O . TRP A 1 71 ? 5.115 3.132 -14.307 1.00 66.75 71 TRP A O 1
ATOM 556 N N . GLU A 1 72 ? 4.045 3.371 -16.261 1.00 64.06 72 GLU A N 1
ATOM 557 C CA . GLU A 1 72 ? 4.977 2.547 -17.028 1.00 64.06 72 GLU A CA 1
ATOM 558 C C . GLU A 1 72 ? 5.889 3.442 -17.869 1.00 64.06 72 GLU A C 1
ATOM 560 O O . GLU A 1 72 ? 5.440 4.324 -18.605 1.00 64.06 72 GLU A O 1
ATOM 565 N N . ARG A 1 73 ? 7.205 3.232 -17.764 1.00 56.31 73 ARG A N 1
ATOM 566 C CA . ARG A 1 73 ? 8.173 3.985 -18.563 1.00 56.31 73 ARG A CA 1
ATOM 567 C C . ARG A 1 73 ? 8.140 3.487 -20.011 1.00 56.31 73 ARG A C 1
ATOM 569 O O . ARG A 1 73 ? 8.789 2.495 -20.331 1.00 56.31 73 ARG A O 1
ATOM 576 N N . VAL A 1 74 ? 7.448 4.205 -20.894 1.00 60.56 74 VAL A N 1
ATOM 577 C CA . VAL A 1 74 ? 7.532 4.000 -22.350 1.00 60.56 74 VAL A CA 1
ATOM 578 C C . VAL A 1 74 ? 8.837 4.626 -22.852 1.00 60.56 74 VAL A C 1
ATOM 580 O O . VAL A 1 74 ? 8.873 5.785 -23.257 1.00 60.56 74 VAL A O 1
ATOM 583 N N . VAL A 1 75 ? 9.953 3.898 -22.766 1.00 51.81 75 VAL A N 1
ATOM 584 C CA . VAL A 1 75 ? 11.197 4.330 -23.427 1.00 51.81 75 VAL A CA 1
ATOM 585 C C . VAL A 1 75 ? 11.146 3.884 -24.883 1.00 51.81 75 VAL A C 1
ATOM 587 O O . VAL A 1 75 ? 11.082 2.686 -25.118 1.00 51.81 75 VAL A O 1
ATOM 590 N N . GLY A 1 76 ? 11.177 4.858 -25.802 1.00 51.59 76 GLY A N 1
ATOM 591 C CA . GLY A 1 76 ? 11.590 4.769 -27.213 1.00 51.59 76 GLY A CA 1
ATOM 592 C C . GLY A 1 76 ? 11.257 3.485 -27.980 1.00 51.59 76 GLY A C 1
ATOM 593 O O . GLY A 1 76 ? 11.914 2.466 -27.786 1.00 51.59 76 GLY A O 1
ATOM 594 N N . ARG A 1 77 ? 10.290 3.576 -28.903 1.00 44.22 77 ARG A N 1
ATOM 595 C CA . ARG A 1 77 ? 10.154 2.617 -30.013 1.00 44.22 77 ARG A CA 1
ATOM 596 C C . ARG A 1 77 ? 11.395 2.607 -30.898 1.00 44.22 77 ARG A C 1
ATOM 598 O O . ARG A 1 77 ? 11.969 3.702 -31.091 1.00 44.22 77 ARG A O 1
#

Foldseek 3Di:
DADDLVNLVVQVVQQKDKDFADDDDPVCVPDPDPGDGPWIWTAHNVRPDIDTHDPVNCVSCVVVDDDDDDDDDPPDD

pLDDT: mean 81.54, std 15.3, range [44.22, 95.38]

Organism: Enterobacter cloacae (NCBI:txid550)